Protein AF-A0A9D8GAK6-F1 (afdb_monomer)

pLDDT: mean 90.96, std 7.58, range [65.25, 98.25]

Sequence (105 aa):
MAQFDNAPKDFMGIQVRVSLNDVQGTKYPYLYCVILAKPGFGLSQWKTQPKMGAGQVTTEYQESGEVELIVVRQTTTRRSGYHTNKAAQARVFEAAVEICRRNLP

Radius of gyration: 14.04 Å; Cα contacts (8 Å, |Δi|>4): 200; chains: 1; bounding box: 34×26×40 Å

Nearest PDB structures (foldseek):
  2dch-assembly1_X  TM=4.837E-01  e=1.625E-01  Thermoproteus
  5v0q-assembly1_A  TM=4.745E-01  e=3.612E-01  synthetic construct
  6bd0-assembly1_A  TM=5.062E-01  e=4.049E-01  Ophiostoma novo-ulmi subsp. americana
  6uw0-assembly2_B  TM=5.005E-01  e=1.009E+00  synthetic construct
  6bda-assembly1_A  TM=3.633E-01  e=3.223E-01  Ophiostoma novo-ulmi subsp. americana

Structure (mmCIF, N/CA/C/O backbone):
data_AF-A0A9D8GAK6-F1
#
_entry.id   AF-A0A9D8GAK6-F1
#
loop_
_atom_site.group_PDB
_atom_site.id
_atom_site.type_symbol
_atom_site.label_atom_id
_atom_site.label_alt_id
_atom_site.label_comp_id
_atom_site.label_asym_id
_atom_site.label_entity_id
_atom_site.label_seq_id
_atom_site.pdbx_PDB_ins_code
_atom_site.Cartn_x
_atom_site.Cartn_y
_atom_site.Cartn_z
_atom_site.occupancy
_atom_site.B_iso_or_equiv
_atom_site.auth_seq_id
_atom_site.auth_comp_id
_atom_site.auth_asym_id
_atom_site.auth_atom_id
_atom_site.pdbx_PDB_model_num
ATOM 1 N N . MET A 1 1 ? -12.373 -2.893 -6.288 1.00 87.31 1 MET A N 1
ATOM 2 C CA . MET A 1 1 ? -11.882 -2.685 -4.908 1.00 87.31 1 MET A CA 1
ATOM 3 C C . MET A 1 1 ? -11.832 -4.049 -4.249 1.00 87.31 1 MET A C 1
ATOM 5 O O . MET A 1 1 ? -12.756 -4.815 -4.480 1.00 87.31 1 MET A O 1
ATOM 9 N N . ALA A 1 2 ? -10.760 -4.379 -3.532 1.00 94.06 2 ALA A N 1
ATOM 10 C CA . ALA A 1 2 ? -10.670 -5.608 -2.749 1.00 94.06 2 ALA A CA 1
ATOM 11 C C . ALA A 1 2 ? -11.077 -5.302 -1.305 1.00 94.06 2 ALA A C 1
ATOM 13 O O . ALA A 1 2 ? -10.609 -4.321 -0.728 1.00 94.06 2 ALA A O 1
ATOM 14 N N . GLN A 1 3 ? -11.957 -6.120 -0.743 1.00 95.31 3 GLN A N 1
ATOM 15 C CA . GLN A 1 3 ? -12.458 -5.978 0.622 1.00 95.31 3 GLN A CA 1
ATOM 16 C C . GLN A 1 3 ? -12.115 -7.230 1.423 1.00 95.31 3 GLN A C 1
ATOM 18 O O . GLN A 1 3 ? -11.817 -8.278 0.852 1.00 95.31 3 GLN A O 1
ATOM 23 N N . PHE A 1 4 ? -12.108 -7.086 2.742 1.00 94.81 4 PHE A N 1
ATOM 24 C CA . PHE A 1 4 ? -11.887 -8.180 3.676 1.00 94.81 4 PHE A CA 1
ATOM 25 C C . PHE A 1 4 ? -13.221 -8.483 4.350 1.00 94.81 4 PHE A C 1
ATOM 27 O O . PHE A 1 4 ? -13.856 -7.572 4.888 1.00 94.81 4 PHE A O 1
ATOM 34 N N . ASP A 1 5 ? -13.642 -9.743 4.309 1.00 94.06 5 ASP A N 1
ATOM 35 C CA . ASP A 1 5 ? -14.858 -10.168 4.993 1.00 94.06 5 ASP A CA 1
ATOM 36 C C . ASP A 1 5 ? -14.713 -9.937 6.500 1.00 94.06 5 ASP A C 1
ATOM 38 O O . ASP A 1 5 ? -13.649 -10.175 7.075 1.00 94.06 5 ASP A O 1
ATOM 42 N N . ASN A 1 6 ? -15.787 -9.464 7.136 1.00 92.94 6 ASN A N 1
ATOM 43 C CA . ASN A 1 6 ? -15.836 -9.139 8.567 1.00 92.94 6 ASN A CA 1
ATOM 44 C C . ASN A 1 6 ? -14.819 -8.080 9.031 1.00 92.94 6 ASN A C 1
ATOM 46 O O . ASN A 1 6 ? -14.544 -7.975 10.226 1.00 92.94 6 ASN A O 1
ATOM 50 N N . ALA A 1 7 ? -14.271 -7.275 8.118 1.00 95.25 7 ALA A N 1
ATOM 51 C CA . ALA A 1 7 ? -13.417 -6.165 8.510 1.00 95.25 7 ALA A CA 1
ATOM 52 C C . ALA A 1 7 ? -14.204 -5.094 9.291 1.00 95.25 7 ALA A C 1
ATOM 54 O O . ALA A 1 7 ? -15.417 -4.949 9.098 1.00 95.25 7 ALA A O 1
ATOM 55 N N . PRO A 1 8 ? -13.530 -4.308 10.151 1.00 96.38 8 PRO A N 1
ATOM 56 C CA . PRO A 1 8 ? -14.161 -3.195 10.848 1.00 96.38 8 PRO A CA 1
ATOM 57 C C . PRO A 1 8 ? -14.902 -2.258 9.887 1.00 96.38 8 PRO A C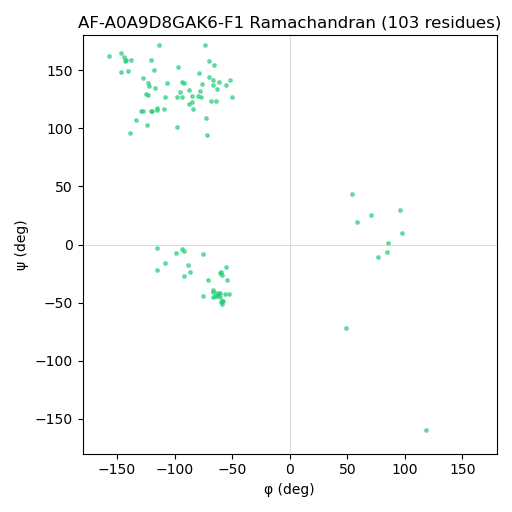 1
ATOM 59 O O . PRO A 1 8 ? -14.403 -1.943 8.812 1.00 96.38 8 PRO A O 1
ATOM 62 N N . LYS A 1 9 ? -16.069 -1.753 10.301 1.00 94.69 9 LYS A N 1
ATOM 63 C CA . LYS A 1 9 ? -16.958 -0.919 9.467 1.00 94.69 9 LYS A CA 1
ATOM 64 C C . LYS A 1 9 ? -16.280 0.318 8.864 1.00 94.69 9 LYS A C 1
ATOM 66 O O . LYS A 1 9 ? -16.692 0.797 7.807 1.00 94.69 9 LYS A O 1
ATOM 71 N N . ASP A 1 10 ? -15.287 0.859 9.560 1.00 96.25 10 ASP A N 1
ATOM 72 C CA . ASP A 1 10 ? -14.582 2.072 9.148 1.00 96.25 10 ASP A CA 1
ATOM 73 C C . ASP A 1 10 ? -13.338 1.779 8.295 1.00 96.25 10 ASP A C 1
ATOM 75 O O . ASP A 1 10 ? -12.770 2.698 7.707 1.00 96.25 10 ASP A O 1
ATOM 79 N N . PHE A 1 11 ? -12.983 0.501 8.126 1.00 97.25 11 PHE A N 1
ATOM 80 C CA . PHE A 1 11 ? -12.033 0.048 7.120 1.00 97.25 11 PHE A CA 1
ATOM 81 C C . PHE A 1 11 ? -12.744 -0.177 5.782 1.00 97.25 11 PHE A C 1
ATOM 83 O O . PHE A 1 11 ? -13.673 -0.975 5.675 1.00 97.25 11 PHE A O 1
ATOM 90 N N . MET A 1 12 ? -12.300 0.506 4.728 1.00 96.44 12 MET A N 1
ATOM 91 C CA . MET A 1 12 ? -12.985 0.478 3.429 1.00 96.44 12 MET A CA 1
ATOM 92 C C . MET A 1 12 ? -12.441 -0.610 2.494 1.00 96.44 12 MET A C 1
ATOM 94 O O . MET A 1 12 ? -13.168 -1.097 1.623 1.00 96.44 12 MET A O 1
ATOM 98 N N . GLY A 1 13 ? -11.173 -0.996 2.668 1.00 97.31 13 GLY A N 1
ATOM 99 C CA . GLY A 1 13 ? -10.499 -2.016 1.865 1.00 97.31 13 GLY A CA 1
ATOM 100 C C . GLY A 1 13 ? -9.283 -1.495 1.100 1.00 97.31 13 GLY A C 1
ATOM 101 O O . GLY A 1 13 ? -8.693 -0.466 1.428 1.00 97.31 13 GLY A O 1
ATOM 102 N N . ILE A 1 14 ? -8.901 -2.235 0.057 1.00 98.25 14 ILE A N 1
ATOM 103 C CA . ILE A 1 14 ? -7.795 -1.911 -0.848 1.00 98.25 14 ILE A CA 1
ATOM 104 C C . ILE A 1 14 ? -8.367 -1.502 -2.206 1.00 98.25 14 ILE A C 1
ATOM 106 O O . ILE A 1 14 ? -8.960 -2.303 -2.939 1.00 98.25 14 ILE A O 1
ATOM 110 N N . GLN A 1 15 ? -8.139 -0.257 -2.602 1.00 97.88 15 GLN A N 1
ATOM 111 C CA . GLN A 1 15 ? -8.358 0.183 -3.969 1.00 97.88 15 GLN A CA 1
ATOM 112 C C . GLN A 1 15 ? -7.128 -0.141 -4.823 1.00 97.88 15 GLN A C 1
ATOM 114 O O . GLN A 1 15 ? -6.053 0.409 -4.613 1.00 97.88 15 GLN A O 1
ATOM 119 N N . VAL A 1 16 ? -7.291 -1.009 -5.821 1.00 97.62 16 VAL A N 1
ATOM 120 C CA . VAL A 1 16 ? -6.252 -1.304 -6.819 1.00 97.62 16 VAL A CA 1
ATOM 121 C C . VAL A 1 16 ? -6.476 -0.400 -8.028 1.00 97.62 16 VAL A C 1
ATOM 123 O O . VAL A 1 16 ? -7.586 -0.367 -8.563 1.00 97.62 16 VAL A O 1
ATOM 126 N N . ARG A 1 17 ? -5.447 0.334 -8.457 1.00 95.88 17 ARG A N 1
ATOM 127 C CA . ARG A 1 17 ? -5.504 1.216 -9.629 1.00 95.88 17 ARG A CA 1
ATOM 128 C C . ARG A 1 17 ? -4.361 0.918 -10.587 1.00 95.88 17 ARG A C 1
ATOM 130 O O . ARG A 1 17 ? -3.245 0.643 -10.160 1.00 95.88 17 ARG A O 1
ATOM 137 N N . VAL A 1 18 ? -4.649 1.015 -11.883 1.00 94.25 18 VAL A N 1
ATOM 138 C CA . VAL A 1 18 ? -3.647 0.979 -12.952 1.00 94.25 18 VAL A CA 1
ATOM 139 C C . VAL A 1 18 ? -3.742 2.287 -13.724 1.00 94.25 18 VAL A C 1
ATOM 141 O O . VAL A 1 18 ? -4.760 2.560 -14.355 1.00 94.25 18 VAL A O 1
ATOM 144 N N . SER A 1 19 ? -2.683 3.086 -13.666 1.00 91.94 19 SER A N 1
ATOM 145 C CA . SER A 1 19 ? -2.518 4.298 -14.471 1.00 91.94 19 SER A CA 1
ATOM 146 C C . SER A 1 19 ? -1.674 4.001 -15.708 1.00 91.94 19 SER A C 1
ATOM 148 O O . SER A 1 19 ? -0.834 3.102 -15.689 1.00 91.94 19 SER A O 1
ATOM 150 N N . LEU A 1 20 ? -1.872 4.761 -16.785 1.00 90.31 20 LEU A N 1
ATOM 151 C CA . LEU A 1 20 ? -0.997 4.727 -17.957 1.00 90.31 20 LEU A CA 1
ATOM 152 C C . LEU A 1 20 ? -0.001 5.880 -17.868 1.00 90.31 20 LEU A C 1
ATOM 154 O O . LEU A 1 20 ? -0.338 7.025 -18.169 1.00 90.31 20 LEU A O 1
ATOM 158 N N . ASN A 1 21 ? 1.224 5.570 -17.463 1.00 86.88 21 ASN A N 1
ATOM 159 C CA . ASN A 1 21 ? 2.301 6.547 -17.427 1.00 86.88 21 ASN A CA 1
ATOM 160 C C . ASN A 1 21 ? 2.834 6.765 -18.840 1.00 86.88 21 ASN A C 1
ATOM 162 O O . ASN A 1 21 ? 3.111 5.804 -19.555 1.00 86.88 21 ASN A O 1
ATOM 166 N N . ASP A 1 22 ? 2.994 8.024 -19.233 1.00 87.50 22 ASP A N 1
ATOM 167 C CA . ASP A 1 22 ? 3.708 8.377 -20.454 1.00 87.50 22 ASP A CA 1
ATOM 168 C C . ASP A 1 22 ? 5.198 8.511 -20.152 1.00 87.50 22 ASP A C 1
ATOM 170 O O . ASP A 1 22 ? 5.600 9.312 -19.307 1.00 87.50 22 ASP A O 1
ATOM 174 N N . VAL A 1 23 ? 6.012 7.709 -20.829 1.00 83.81 23 VAL A N 1
ATOM 175 C CA . VAL A 1 23 ? 7.464 7.810 -20.774 1.00 83.81 23 VAL A CA 1
ATOM 176 C C . VAL A 1 23 ? 7.956 7.985 -22.201 1.00 83.81 23 VAL A C 1
ATOM 178 O O . VAL A 1 23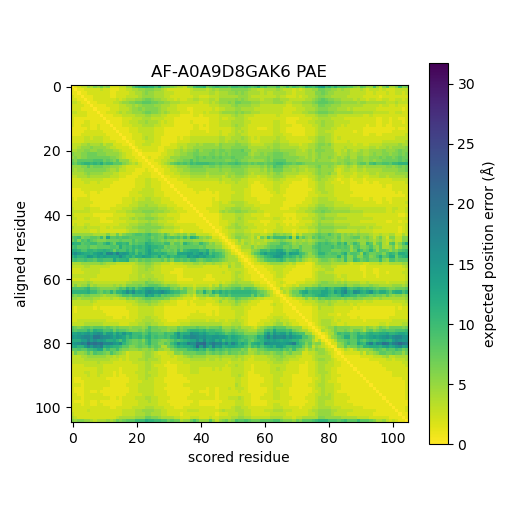 ? 8.005 7.026 -22.971 1.00 83.81 23 VAL A O 1
ATOM 181 N N . GLN A 1 24 ? 8.313 9.227 -22.541 1.00 86.44 24 GLN A N 1
ATOM 182 C CA . GLN A 1 24 ? 8.841 9.605 -23.858 1.00 86.44 24 GLN A CA 1
ATOM 183 C C . GLN A 1 24 ? 7.922 9.171 -25.018 1.00 86.44 24 GLN A C 1
ATOM 185 O O . GLN A 1 24 ? 8.379 8.628 -26.020 1.00 86.44 24 GLN A O 1
ATOM 190 N N . GLY A 1 25 ? 6.609 9.364 -24.870 1.00 87.69 25 GLY A N 1
ATOM 191 C CA . GLY A 1 25 ? 5.600 9.019 -25.874 1.00 87.69 25 GLY A CA 1
ATOM 192 C C . GLY A 1 25 ? 5.143 7.560 -25.836 1.00 87.69 25 GLY A C 1
ATOM 193 O O . GLY A 1 25 ? 4.188 7.201 -26.522 1.00 87.69 25 GLY A O 1
ATOM 194 N N . THR A 1 26 ? 5.773 6.710 -25.019 1.00 86.69 26 THR A N 1
ATOM 195 C CA . THR A 1 26 ? 5.338 5.322 -24.822 1.00 86.69 26 THR A CA 1
ATOM 196 C C . THR A 1 26 ? 4.508 5.206 -23.548 1.00 86.69 26 THR A C 1
ATOM 198 O O . THR A 1 26 ? 4.947 5.607 -22.469 1.00 86.69 26 THR A O 1
ATOM 201 N N . LYS A 1 27 ? 3.303 4.634 -23.655 1.00 88.19 27 LYS A N 1
ATOM 202 C CA . LYS A 1 27 ? 2.425 4.395 -22.504 1.00 88.19 27 LYS A CA 1
ATOM 203 C C . LYS A 1 27 ? 2.786 3.084 -21.816 1.00 88.19 27 LYS A C 1
ATOM 205 O O . LYS A 1 27 ? 2.795 2.031 -22.449 1.00 88.19 27 LYS A O 1
ATOM 210 N N . TYR A 1 28 ? 2.999 3.140 -20.509 1.00 87.81 28 TYR A N 1
ATOM 211 C CA . TYR A 1 28 ? 3.254 1.966 -19.687 1.00 87.81 28 TYR A CA 1
ATOM 212 C C . TYR A 1 28 ? 2.225 1.837 -18.562 1.00 87.81 28 TYR A C 1
ATOM 214 O O . TYR A 1 28 ? 1.932 2.830 -17.891 1.00 87.81 28 TYR A O 1
ATOM 222 N N . PRO A 1 29 ? 1.705 0.626 -18.296 1.00 90.75 29 PRO A N 1
ATOM 223 C CA . PRO A 1 29 ? 0.863 0.404 -17.135 1.00 90.75 29 PRO A CA 1
ATOM 224 C C . PRO A 1 29 ? 1.678 0.566 -15.849 1.00 90.75 29 PRO A C 1
ATOM 226 O O . PRO A 1 29 ? 2.804 0.073 -15.715 1.00 90.75 29 PRO A O 1
ATOM 229 N N . TYR A 1 30 ? 1.071 1.244 -14.886 1.00 92.50 30 TYR A N 1
ATOM 230 C CA . TYR A 1 30 ? 1.610 1.462 -13.560 1.00 92.50 30 TYR A CA 1
ATOM 231 C C . TYR A 1 30 ? 0.533 1.170 -12.522 1.00 92.50 30 TYR A C 1
ATOM 233 O O . TYR A 1 30 ? -0.429 1.920 -12.361 1.00 92.50 30 TYR A O 1
ATOM 241 N N . LEU A 1 31 ? 0.698 0.044 -11.837 1.00 95.56 31 LEU A N 1
ATOM 242 C CA . LEU A 1 31 ? -0.180 -0.382 -10.758 1.00 95.56 31 LEU A CA 1
ATOM 243 C C . LEU A 1 31 ? 0.284 0.213 -9.435 1.00 95.56 31 LEU A C 1
ATOM 245 O O . LEU A 1 31 ? 1.454 0.098 -9.068 1.00 95.56 31 LEU A O 1
ATOM 249 N N . TYR A 1 32 ? -0.668 0.758 -8.694 1.00 96.38 32 TYR A N 1
ATOM 250 C CA . TYR A 1 32 ? -0.521 1.102 -7.290 1.00 96.38 32 TYR A CA 1
ATOM 251 C C . TYR A 1 32 ? -1.787 0.700 -6.535 1.00 96.38 32 TYR A C 1
ATOM 253 O O . TYR A 1 32 ? -2.856 0.494 -7.117 1.00 96.38 32 TYR A O 1
ATOM 261 N N . CYS A 1 33 ? -1.652 0.540 -5.227 1.00 97.88 33 CYS A N 1
ATOM 262 C CA . CYS A 1 33 ? -2.757 0.227 -4.336 1.00 97.88 33 CYS A CA 1
ATOM 263 C C . CYS A 1 33 ? -2.934 1.357 -3.325 1.00 97.88 33 CYS A C 1
ATOM 265 O O . CYS A 1 33 ? -1.975 2.032 -2.963 1.00 97.88 33 CYS A O 1
ATOM 267 N N . VAL A 1 34 ? -4.166 1.560 -2.878 1.00 97.56 34 VAL A N 1
ATOM 268 C CA . VAL A 1 34 ? -4.507 2.512 -1.826 1.00 97.56 34 VAL A CA 1
ATOM 269 C C . VAL A 1 34 ? -5.303 1.758 -0.777 1.00 97.56 34 VAL A C 1
ATOM 271 O O . VAL A 1 34 ? -6.385 1.249 -1.067 1.00 97.56 34 VAL A O 1
ATOM 274 N N . ILE A 1 35 ? -4.750 1.641 0.422 1.00 98.06 35 ILE A N 1
ATOM 275 C CA . ILE A 1 35 ? -5.476 1.152 1.593 1.00 98.06 35 ILE A CA 1
ATOM 276 C C . ILE A 1 35 ? -6.296 2.330 2.107 1.00 98.06 35 ILE A C 1
ATOM 278 O O . ILE A 1 35 ? -5.731 3.407 2.282 1.00 98.06 35 ILE A O 1
ATOM 282 N N . LEU A 1 36 ? -7.600 2.140 2.2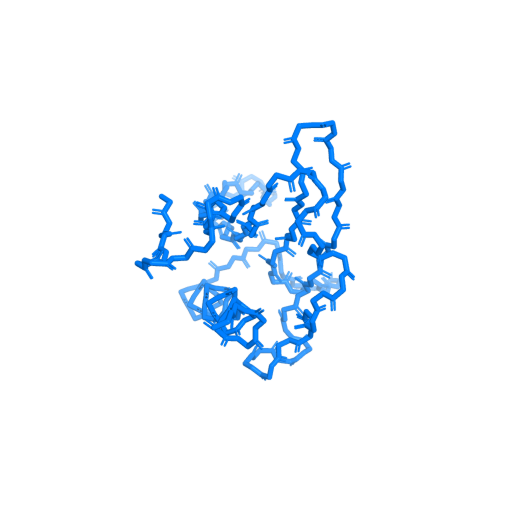99 1.00 97.69 36 LEU A N 1
ATOM 283 C CA . LEU A 1 36 ? -8.535 3.210 2.643 1.00 97.69 36 LEU A CA 1
ATOM 284 C C . LEU A 1 36 ? -9.280 2.900 3.937 1.00 97.69 36 LEU A C 1
ATOM 286 O O . LEU A 1 36 ? -9.751 1.777 4.148 1.00 97.69 36 LEU A O 1
ATOM 290 N N . ALA A 1 37 ? -9.441 3.928 4.757 1.00 97.50 37 ALA A N 1
ATOM 291 C CA . ALA A 1 37 ? -10.301 3.913 5.926 1.00 97.50 37 ALA A CA 1
ATOM 292 C C . ALA A 1 37 ? -10.908 5.301 6.161 1.00 97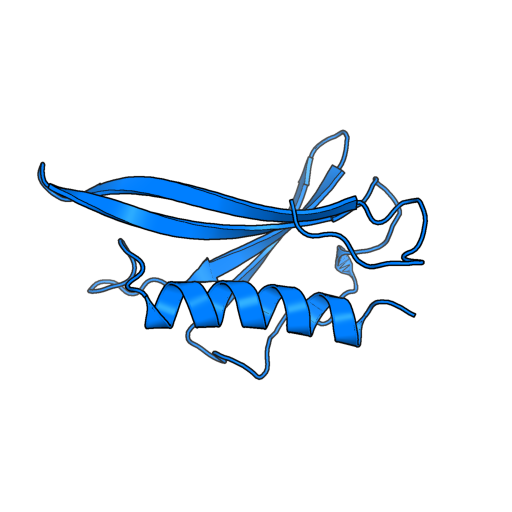.50 37 ALA A C 1
ATOM 294 O O . ALA A 1 37 ? -10.459 6.302 5.595 1.00 97.50 37 ALA A O 1
ATOM 295 N N . LYS A 1 38 ? -11.941 5.364 6.999 1.00 96.94 38 LYS A N 1
ATOM 296 C CA . LYS A 1 38 ? -12.493 6.646 7.444 1.00 96.94 38 LYS A CA 1
ATOM 297 C C . LYS A 1 38 ? -11.526 7.371 8.393 1.00 96.94 38 LYS A C 1
ATOM 299 O O . LYS A 1 38 ? -10.712 6.706 9.035 1.00 96.94 38 LYS A O 1
ATOM 304 N N . PRO A 1 39 ? -11.643 8.704 8.533 1.00 95.50 39 PRO A N 1
ATOM 305 C CA . PRO A 1 39 ? -10.891 9.467 9.521 1.00 95.50 39 PRO A CA 1
ATOM 306 C C . PRO A 1 39 ? -11.097 8.932 10.940 1.00 95.50 39 PRO A C 1
ATOM 308 O O . PRO A 1 39 ? -12.219 8.602 11.328 1.00 95.50 39 PRO A O 1
ATOM 311 N N . GLY A 1 40 ? -10.013 8.852 11.708 1.00 94.19 40 GLY A N 1
ATOM 312 C CA . GLY A 1 40 ? -9.990 8.310 13.065 1.00 94.19 40 GLY A CA 1
ATOM 313 C C . GLY A 1 40 ? -9.823 6.790 13.139 1.00 94.19 40 GLY A C 1
ATOM 314 O O . GLY A 1 40 ? -9.808 6.247 14.243 1.00 94.19 40 GLY A O 1
ATOM 315 N N . PHE A 1 41 ? -9.686 6.089 12.007 1.00 96.19 41 PHE A N 1
ATOM 316 C CA . PHE A 1 41 ? -9.477 4.640 12.006 1.00 96.19 41 PHE A CA 1
ATOM 317 C C . PHE A 1 41 ? -8.079 4.243 12.508 1.00 96.19 41 PHE A C 1
ATOM 319 O O . PHE A 1 41 ? -7.922 3.183 13.115 1.00 96.19 41 PHE A O 1
ATOM 326 N N . GLY A 1 42 ? -7.067 5.093 12.294 1.00 95.88 42 GLY A N 1
ATOM 327 C CA . GLY A 1 42 ? -5.721 4.903 12.835 1.00 95.88 42 GLY A CA 1
ATOM 328 C C . GLY A 1 42 ? -4.732 4.234 11.876 1.00 95.88 42 GLY A C 1
ATOM 329 O O . GLY A 1 42 ? -3.793 3.573 12.329 1.00 95.88 42 GLY A O 1
ATOM 330 N N . LEU A 1 43 ? -4.885 4.419 10.558 1.00 96.12 43 LEU A N 1
ATOM 331 C CA . LEU A 1 43 ? -3.929 3.918 9.558 1.00 96.12 43 LEU A CA 1
ATOM 332 C C . LEU A 1 43 ? -2.514 4.477 9.760 1.00 96.12 43 LEU A C 1
ATOM 334 O O . LEU A 1 43 ? -1.537 3.817 9.410 1.00 96.12 43 LEU A O 1
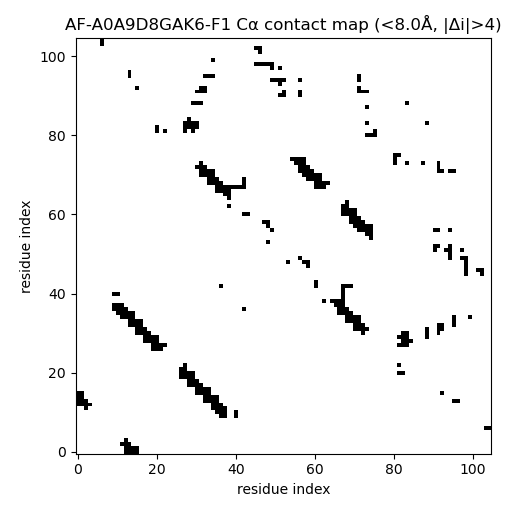ATOM 338 N N . SER A 1 44 ? -2.383 5.660 10.362 1.00 94.56 44 SER A N 1
ATOM 339 C CA . SER A 1 44 ? -1.089 6.269 10.696 1.00 94.56 44 SER A CA 1
ATOM 340 C C . SER A 1 44 ? -0.232 5.411 11.636 1.00 94.56 44 SER A C 1
ATOM 342 O O . SER A 1 44 ? 0.992 5.533 11.625 1.00 94.56 44 SER A O 1
ATOM 344 N N . GLN A 1 45 ? -0.849 4.520 12.421 1.00 94.12 45 GLN A N 1
ATOM 345 C CA . GLN A 1 45 ? -0.149 3.632 13.354 1.00 94.12 45 GLN A CA 1
ATOM 346 C C . GLN A 1 45 ? 0.180 2.258 12.763 1.00 94.12 45 GLN A C 1
ATOM 348 O O . GLN A 1 45 ? 0.819 1.432 13.421 1.00 94.12 45 GLN A O 1
ATOM 353 N N . TRP A 1 46 ? -0.254 1.982 11.533 1.00 94.94 46 TRP A N 1
ATOM 354 C CA . TRP A 1 46 ? -0.034 0.682 10.919 1.00 94.94 46 TRP A CA 1
ATOM 355 C C . TRP A 1 46 ? 1.450 0.437 10.662 1.00 94.94 46 TRP A C 1
ATOM 357 O O . TRP A 1 46 ? 2.196 1.306 10.209 1.00 94.94 46 TRP A O 1
ATOM 367 N N . LYS A 1 47 ? 1.885 -0.806 10.881 1.00 84.38 47 LYS A N 1
ATOM 368 C CA . LYS A 1 47 ? 3.209 -1.254 10.436 1.00 84.38 47 LYS A CA 1
ATOM 369 C C . LYS A 1 47 ? 3.176 -1.395 8.917 1.00 84.38 47 LYS A C 1
ATOM 371 O O . LYS A 1 47 ? 2.748 -2.427 8.399 1.00 84.38 47 LYS A O 1
ATOM 376 N N . THR A 1 48 ? 3.592 -0.341 8.221 1.00 85.75 48 THR A N 1
ATOM 377 C CA . THR A 1 48 ? 3.458 -0.221 6.763 1.00 85.75 48 THR A CA 1
ATOM 378 C C . THR A 1 48 ? 4.625 -0.805 5.985 1.00 85.75 48 THR A C 1
ATOM 380 O O . THR A 1 48 ? 4.460 -1.097 4.810 1.00 85.75 48 THR A O 1
ATOM 383 N N . GLN A 1 49 ? 5.778 -1.037 6.614 1.00 86.44 49 GLN A N 1
ATOM 384 C CA . GLN A 1 49 ? 6.937 -1.602 5.930 1.00 86.44 49 GLN A CA 1
ATOM 385 C C . GLN A 1 49 ? 6.707 -3.098 5.639 1.00 86.44 49 GLN A C 1
ATOM 387 O O . GLN A 1 49 ? 6.690 -3.911 6.574 1.00 86.44 49 GLN A O 1
ATOM 392 N N . PRO A 1 50 ? 6.501 -3.492 4.368 1.00 79.88 50 PRO A N 1
ATOM 393 C CA . PRO A 1 50 ? 6.165 -4.868 4.054 1.00 79.88 50 PRO A CA 1
ATOM 394 C C . PRO A 1 50 ? 7.427 -5.742 4.093 1.00 79.88 50 PRO A C 1
ATOM 396 O O . PRO A 1 50 ? 8.529 -5.298 3.764 1.00 79.88 50 PRO A O 1
ATOM 399 N N . LYS A 1 51 ? 7.265 -7.010 4.484 1.00 78.19 51 LYS A N 1
ATOM 400 C CA . LYS A 1 51 ? 8.304 -8.040 4.336 1.00 78.19 51 LYS A CA 1
ATOM 401 C C . LYS A 1 51 ? 8.378 -8.464 2.872 1.00 78.19 51 LYS A C 1
ATOM 403 O O . LYS A 1 51 ? 9.471 -8.558 2.319 1.00 78.19 51 LYS A O 1
ATOM 408 N N . MET A 1 52 ? 7.230 -8.680 2.228 1.00 67.75 52 MET A N 1
ATOM 409 C CA . MET A 1 52 ? 7.169 -8.906 0.789 1.00 67.75 52 MET A CA 1
ATOM 410 C C . MET A 1 52 ? 7.533 -7.629 0.028 1.00 67.75 52 MET A C 1
ATOM 412 O O . MET A 1 52 ? 6.921 -6.579 0.204 1.00 67.75 52 MET A O 1
ATOM 416 N N . GLY A 1 53 ? 8.549 -7.714 -0.835 1.00 65.25 53 GLY A N 1
ATOM 417 C CA . GLY A 1 53 ? 9.007 -6.561 -1.612 1.00 65.25 53 GLY A CA 1
ATOM 418 C C . GLY A 1 53 ? 9.722 -5.492 -0.781 1.00 65.25 53 GLY A C 1
ATOM 419 O O . GLY A 1 53 ? 9.746 -4.332 -1.194 1.00 65.25 53 GLY A O 1
ATOM 420 N N . ALA A 1 54 ? 10.315 -5.855 0.363 1.00 75.94 54 ALA A N 1
ATOM 421 C CA . ALA A 1 54 ? 11.149 -4.952 1.155 1.00 75.94 54 ALA A CA 1
ATOM 422 C C . ALA A 1 54 ? 12.212 -4.260 0.275 1.00 75.94 54 ALA A C 1
ATOM 424 O O . ALA A 1 54 ? 12.924 -4.904 -0.496 1.00 75.94 54 ALA A O 1
ATOM 425 N N . GLY A 1 55 ? 12.272 -2.927 0.338 1.00 80.56 55 GLY A N 1
ATOM 426 C CA . GLY A 1 55 ? 13.143 -2.098 -0.510 1.00 80.56 55 GLY A CA 1
ATOM 427 C C . GLY A 1 55 ? 12.662 -1.901 -1.958 1.00 80.56 55 GLY A C 1
ATOM 428 O O . GLY A 1 55 ? 13.182 -1.039 -2.662 1.00 80.56 55 GLY A O 1
ATOM 429 N N . GLN A 1 56 ? 11.644 -2.641 -2.405 1.00 88.94 56 GLN A N 1
ATOM 430 C CA . GLN A 1 56 ? 11.048 -2.552 -3.746 1.00 88.94 56 GLN A CA 1
ATOM 431 C C . GLN A 1 56 ? 9.648 -1.927 -3.747 1.00 88.94 56 GLN A C 1
ATOM 433 O O . GLN A 1 56 ? 9.154 -1.543 -4.809 1.00 88.94 56 GLN A O 1
ATOM 438 N N . VAL A 1 57 ? 9.012 -1.842 -2.580 1.00 93.56 57 VAL A N 1
ATOM 439 C CA . VAL A 1 57 ? 7.712 -1.209 -2.359 1.00 93.56 57 VAL A CA 1
ATOM 440 C C . VAL A 1 57 ? 7.890 -0.031 -1.406 1.00 93.56 57 VAL A C 1
ATOM 442 O O . VAL A 1 57 ? 8.577 -0.130 -0.390 1.00 93.56 57 VAL A O 1
ATOM 445 N N . THR A 1 58 ? 7.269 1.088 -1.759 1.00 93.94 58 THR A N 1
ATOM 446 C CA . THR A 1 58 ? 7.155 2.299 -0.949 1.00 93.94 58 THR A CA 1
ATOM 447 C C . THR A 1 58 ? 5.725 2.406 -0.436 1.00 93.94 58 THR A C 1
ATOM 449 O O . THR A 1 58 ? 4.777 2.150 -1.184 1.00 93.94 58 THR A O 1
ATOM 452 N N . THR A 1 59 ? 5.584 2.798 0.827 1.00 95.50 59 THR A N 1
ATOM 453 C CA . THR A 1 59 ? 4.296 3.034 1.479 1.00 95.50 59 THR A CA 1
ATOM 454 C C . THR A 1 59 ? 4.232 4.450 2.025 1.00 95.50 59 THR A C 1
ATOM 456 O O . THR A 1 59 ? 5.135 4.859 2.751 1.00 95.50 59 THR A O 1
ATOM 459 N N . GLU A 1 60 ? 3.176 5.186 1.701 1.00 95.50 60 GLU A N 1
ATOM 460 C CA . GLU A 1 60 ? 3.018 6.596 2.070 1.00 95.50 60 GLU A CA 1
ATOM 461 C C . GLU A 1 60 ? 1.652 6.798 2.719 1.00 95.50 60 GLU A C 1
ATOM 463 O O . GLU A 1 60 ? 0.625 6.609 2.068 1.00 95.50 60 GLU A O 1
ATOM 468 N N . TYR A 1 61 ? 1.643 7.167 4.001 1.00 96.44 61 TYR A N 1
ATOM 469 C CA . TYR A 1 61 ? 0.423 7.590 4.684 1.00 96.44 61 TYR A CA 1
ATOM 470 C C . TYR A 1 61 ? 0.052 9.009 4.259 1.00 96.44 61 TYR A C 1
ATOM 472 O O . TYR A 1 61 ? 0.920 9.881 4.168 1.00 96.44 61 TYR A O 1
ATOM 480 N N . GLN A 1 62 ? -1.237 9.237 4.035 1.00 95.12 62 GLN A N 1
ATOM 481 C CA . GLN A 1 62 ? -1.819 10.559 3.867 1.00 95.12 62 GLN A CA 1
ATOM 482 C C . GLN A 1 62 ? -3.198 10.601 4.518 1.00 95.12 62 GLN A C 1
ATOM 484 O O . GLN A 1 62 ? -3.880 9.586 4.661 1.00 95.12 62 GLN A O 1
ATOM 489 N N . GLU A 1 63 ? -3.627 11.809 4.844 1.00 93.12 63 GLU A N 1
ATOM 490 C CA . GLU A 1 63 ? -4.977 12.094 5.297 1.00 93.12 63 GLU A CA 1
ATOM 491 C C . GLU A 1 63 ? -5.548 13.174 4.386 1.00 93.12 63 GLU A C 1
ATOM 493 O O . GLU A 1 63 ? -4.895 14.183 4.110 1.00 93.12 63 GLU A O 1
ATOM 498 N N . SER A 1 64 ? -6.740 12.936 3.852 1.00 86.50 64 SER A N 1
ATOM 499 C CA . SER A 1 64 ? -7.397 13.867 2.944 1.00 86.50 64 SER A CA 1
ATOM 500 C C . SER A 1 64 ? -8.865 13.932 3.303 1.00 86.50 64 SER A C 1
ATOM 502 O O . SER A 1 64 ? -9.623 13.076 2.862 1.00 86.50 64 SER A O 1
ATOM 504 N N . GLY A 1 65 ? -9.224 14.940 4.109 1.00 83.56 65 GLY A N 1
ATOM 505 C CA . GLY A 1 65 ? -10.582 15.372 4.470 1.00 83.56 65 GLY A CA 1
ATOM 506 C C . GLY A 1 65 ? -11.539 14.268 4.925 1.00 83.56 65 GLY A C 1
ATOM 507 O O . GLY A 1 65 ? -11.912 14.186 6.088 1.00 83.56 65 GLY A O 1
ATOM 508 N N . GLU A 1 66 ? -11.958 13.442 3.980 1.00 88.44 66 GLU A N 1
ATOM 509 C CA . GLU A 1 66 ? -12.949 12.386 4.123 1.00 88.44 66 GLU A CA 1
ATOM 510 C C . GLU A 1 66 ? -12.341 10.986 4.307 1.00 88.44 66 GLU A C 1
ATOM 512 O O . GLU A 1 66 ? -13.093 10.047 4.568 1.00 88.44 66 GLU A O 1
ATOM 517 N N . VAL A 1 67 ? -11.017 10.812 4.171 1.00 93.44 67 VAL A N 1
ATOM 518 C CA . VAL A 1 67 ? -10.345 9.502 4.286 1.00 93.44 67 VAL A CA 1
ATOM 519 C C . VAL A 1 67 ? -8.939 9.576 4.892 1.00 93.44 67 VAL A C 1
ATOM 521 O O . VAL A 1 67 ? -8.176 10.51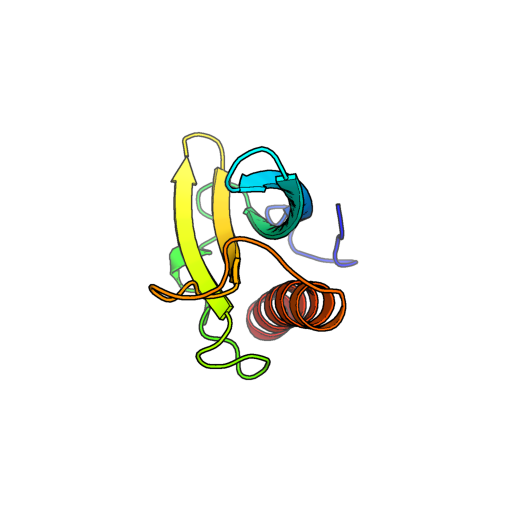5 4.649 1.00 93.44 67 VAL A O 1
ATOM 524 N N . GLU A 1 68 ? -8.567 8.509 5.597 1.00 96.12 68 GLU A N 1
ATOM 525 C CA . GLU A 1 68 ? -7.175 8.117 5.823 1.00 96.12 68 GLU A CA 1
ATOM 526 C C . GLU A 1 68 ? -6.757 7.148 4.718 1.00 96.12 68 GLU A C 1
ATOM 528 O O . GLU A 1 68 ? -7.521 6.249 4.338 1.00 96.12 68 GLU A O 1
ATOM 533 N N . LEU A 1 69 ? -5.534 7.294 4.207 1.00 97.00 69 LEU A N 1
ATOM 534 C CA . LEU A 1 69 ? -5.038 6.417 3.159 1.00 97.00 69 LEU A CA 1
ATOM 535 C C . LEU A 1 69 ? -3.569 6.041 3.323 1.00 97.00 69 LEU A C 1
ATOM 537 O O . LEU A 1 69 ? -2.750 6.82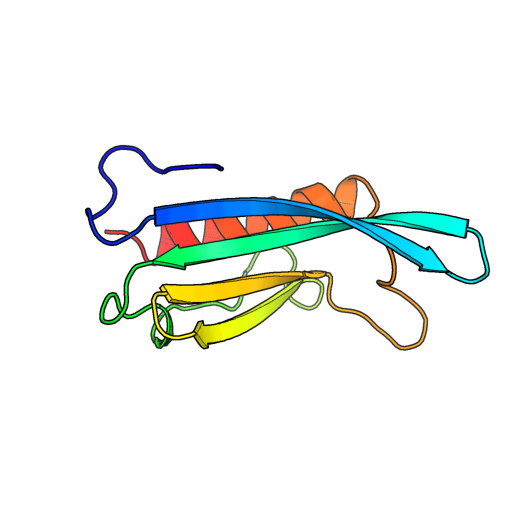0 3.803 1.00 97.00 69 LEU A O 1
ATOM 541 N N . ILE A 1 70 ? -3.226 4.839 2.864 1.00 97.56 70 ILE A N 1
ATOM 542 C CA . ILE A 1 70 ? -1.839 4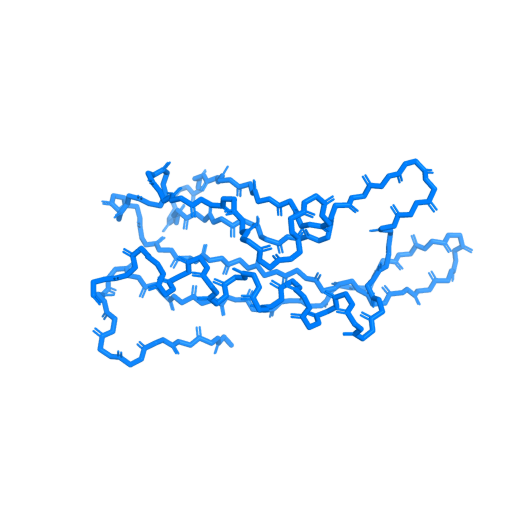.422 2.640 1.00 97.56 70 ILE A CA 1
ATOM 543 C C . ILE A 1 70 ? -1.692 4.077 1.163 1.00 97.56 70 ILE A C 1
ATOM 545 O O . ILE A 1 70 ? -2.283 3.109 0.678 1.00 97.56 70 ILE A O 1
ATOM 549 N N . VAL A 1 71 ? -0.885 4.851 0.443 1.00 96.94 71 VAL A N 1
ATOM 550 C CA . VAL A 1 71 ? -0.476 4.519 -0.924 1.00 96.94 71 VAL A CA 1
ATOM 551 C C . VAL A 1 71 ? 0.605 3.452 -0.853 1.00 96.94 71 VAL A C 1
ATOM 553 O O . VAL A 1 71 ? 1.618 3.642 -0.191 1.00 96.94 71 VAL A O 1
ATOM 556 N N . VAL A 1 72 ? 0.412 2.346 -1.564 1.00 96.81 72 VAL A N 1
ATOM 557 C CA . VAL A 1 72 ? 1.377 1.255 -1.718 1.00 96.81 72 VAL A CA 1
ATOM 558 C C . VAL A 1 72 ? 1.773 1.193 -3.186 1.00 96.81 72 VAL A C 1
ATOM 560 O O . VAL A 1 72 ? 0.941 0.944 -4.063 1.00 96.81 72 VAL A O 1
ATOM 563 N N . ARG A 1 73 ? 3.047 1.449 -3.476 1.00 95.44 73 ARG A N 1
ATOM 564 C CA . ARG A 1 73 ? 3.541 1.593 -4.850 1.00 95.44 73 ARG A CA 1
ATOM 565 C C . ARG A 1 73 ? 4.941 1.030 -5.011 1.00 95.44 73 ARG A C 1
ATOM 567 O O . ARG A 1 73 ? 5.674 0.873 -4.041 1.00 95.44 73 ARG A O 1
ATOM 574 N N . GLN A 1 74 ? 5.338 0.747 -6.247 1.00 93.62 74 GLN A N 1
ATOM 575 C CA . GLN A 1 74 ? 6.718 0.355 -6.514 1.00 93.62 74 GLN A CA 1
ATOM 576 C C . GLN A 1 74 ? 7.676 1.504 -6.154 1.00 93.62 74 GLN A C 1
ATOM 578 O O . GLN A 1 74 ? 7.466 2.647 -6.570 1.00 93.62 74 GLN A O 1
ATOM 583 N N . THR A 1 75 ? 8.758 1.180 -5.442 1.00 91.25 75 THR A N 1
ATOM 584 C CA . THR A 1 75 ? 9.879 2.093 -5.201 1.00 91.25 75 THR A CA 1
ATOM 585 C C . THR A 1 75 ? 10.552 2.433 -6.525 1.00 91.25 75 THR A C 1
ATOM 587 O O . THR A 1 75 ? 10.991 1.556 -7.276 1.00 91.25 75 THR A O 1
ATOM 590 N N . THR A 1 76 ? 10.634 3.723 -6.820 1.00 85.06 76 THR A N 1
ATOM 591 C CA . THR A 1 76 ? 11.271 4.243 -8.029 1.00 85.06 76 THR A CA 1
ATOM 592 C C . THR A 1 76 ? 12.725 4.593 -7.746 1.00 85.06 76 THR A C 1
ATOM 594 O O . THR A 1 76 ? 13.036 5.173 -6.708 1.00 85.06 76 THR A O 1
ATOM 597 N N . THR A 1 77 ? 13.619 4.292 -8.682 1.00 79.81 77 THR A N 1
ATOM 598 C CA . THR A 1 77 ? 15.004 4.780 -8.664 1.00 79.81 77 THR A CA 1
ATOM 599 C C . THR A 1 77 ? 15.220 5.729 -9.837 1.00 79.81 77 THR A C 1
ATOM 601 O O . THR A 1 77 ? 14.404 5.793 -10.753 1.00 79.81 77 THR A O 1
ATOM 604 N N . ARG A 1 78 ? 16.370 6.408 -9.886 1.00 71.94 78 ARG A N 1
ATOM 605 C CA . ARG A 1 78 ? 16.731 7.288 -11.013 1.00 71.94 78 ARG A CA 1
ATOM 606 C C . ARG A 1 78 ? 16.698 6.589 -12.386 1.00 71.94 78 ARG A C 1
ATOM 608 O O . ARG A 1 78 ? 16.648 7.264 -13.405 1.00 71.94 78 ARG A O 1
ATOM 615 N N . ARG A 1 79 ? 16.759 5.251 -12.418 1.00 72.56 79 ARG A N 1
ATOM 616 C CA . ARG A 1 79 ? 16.776 4.431 -13.642 1.00 72.56 79 ARG A CA 1
ATOM 617 C C . ARG A 1 79 ? 15.550 3.524 -13.799 1.00 72.56 79 ARG A C 1
ATOM 619 O O . ARG A 1 79 ? 15.474 2.800 -14.785 1.00 72.56 79 ARG A O 1
ATOM 626 N N . SER A 1 80 ? 14.617 3.491 -12.842 1.00 71.06 80 SER A N 1
ATOM 627 C CA . SER A 1 80 ? 13.532 2.499 -12.858 1.00 71.06 80 SER A CA 1
ATOM 628 C C . SER A 1 80 ? 12.292 2.917 -12.069 1.00 71.06 80 SER A C 1
ATOM 630 O O . SER A 1 80 ? 12.338 3.771 -11.190 1.00 71.06 80 SER A O 1
ATOM 632 N N . GLY A 1 81 ? 11.173 2.252 -12.356 1.00 67.44 81 GLY A N 1
ATOM 633 C CA . GLY A 1 81 ? 9.929 2.395 -11.596 1.00 67.44 81 GLY A CA 1
ATOM 634 C C . GLY A 1 81 ? 8.897 3.353 -12.174 1.00 67.44 81 GLY A C 1
ATOM 635 O O . GLY A 1 81 ? 7.869 3.570 -11.550 1.00 67.44 81 GLY A O 1
ATOM 636 N N . TYR A 1 82 ? 9.103 3.832 -13.399 1.00 74.06 82 TYR A N 1
ATOM 637 C CA . TYR A 1 82 ? 8.072 4.544 -14.163 1.00 74.06 82 TYR A CA 1
ATOM 638 C C . TYR A 1 82 ? 6.990 3.616 -14.747 1.00 74.06 82 TYR A C 1
ATOM 640 O O . TYR A 1 82 ? 5.983 4.094 -15.259 1.00 74.06 82 TYR A O 1
ATOM 648 N N . HIS A 1 83 ? 7.176 2.296 -14.651 1.00 83.25 83 HIS A N 1
ATOM 649 C CA . HIS A 1 83 ? 6.207 1.273 -15.040 1.00 83.25 83 HIS A CA 1
ATOM 650 C C . HIS A 1 83 ? 6.246 0.096 -14.062 1.00 83.25 83 HIS A C 1
ATOM 652 O O . HIS A 1 83 ? 7.267 -0.132 -13.405 1.00 83.25 83 HIS A O 1
ATOM 658 N N . THR A 1 84 ? 5.163 -0.682 -14.009 1.00 83.69 84 THR A N 1
ATOM 659 C CA . THR A 1 84 ? 5.133 -1.960 -13.290 1.00 83.69 84 THR A CA 1
ATOM 660 C C . THR A 1 84 ? 4.922 -3.108 -14.274 1.00 83.69 84 THR A C 1
ATOM 662 O O . THR A 1 84 ? 3.897 -3.208 -14.947 1.00 83.69 84 THR A O 1
ATOM 665 N N . ASN A 1 85 ? 5.898 -4.014 -14.359 1.00 89.06 85 ASN A N 1
ATOM 666 C CA . ASN A 1 85 ? 5.696 -5.295 -15.039 1.00 89.06 85 ASN A CA 1
ATOM 667 C C . ASN A 1 85 ? 4.815 -6.231 -14.186 1.00 89.06 85 ASN A C 1
ATOM 669 O O . ASN A 1 85 ? 4.542 -5.939 -13.023 1.00 89.06 85 ASN A O 1
ATOM 673 N N . LYS A 1 86 ? 4.391 -7.379 -14.730 1.00 91.06 86 LYS A N 1
ATOM 674 C CA . LYS A 1 86 ? 3.495 -8.323 -14.026 1.00 91.06 86 LYS A CA 1
ATOM 675 C C . LYS A 1 86 ? 4.002 -8.719 -12.632 1.00 91.06 86 LYS A C 1
ATOM 677 O O . LYS A 1 86 ? 3.233 -8.734 -11.678 1.00 91.06 86 LYS A O 1
ATOM 682 N N . ALA A 1 87 ? 5.303 -8.981 -12.494 1.00 91.69 87 ALA A N 1
ATOM 683 C CA . ALA A 1 87 ? 5.899 -9.337 -11.206 1.00 91.69 87 ALA A CA 1
ATOM 684 C C . ALA A 1 87 ? 5.859 -8.169 -10.205 1.00 91.69 87 ALA A C 1
ATOM 686 O O . ALA A 1 87 ? 5.601 -8.372 -9.024 1.00 91.69 87 ALA A O 1
ATOM 687 N N . ALA A 1 88 ? 6.091 -6.937 -10.662 1.00 91.94 88 ALA A N 1
ATOM 688 C CA . ALA A 1 88 ? 5.949 -5.751 -9.826 1.00 91.94 88 ALA A CA 1
ATOM 689 C C . ALA A 1 88 ? 4.500 -5.492 -9.405 1.00 91.94 88 ALA A C 1
ATOM 691 O O . ALA A 1 88 ? 4.258 -5.150 -8.253 1.00 91.94 88 ALA A O 1
ATOM 692 N N . GLN A 1 89 ? 3.549 -5.682 -10.320 1.00 94.06 89 GLN A N 1
ATOM 693 C CA . GLN A 1 89 ? 2.118 -5.557 -10.045 1.00 94.06 89 GLN A CA 1
ATOM 694 C C . GLN A 1 89 ? 1.684 -6.518 -8.934 1.00 94.06 89 GLN A C 1
ATOM 696 O O . GLN A 1 89 ? 1.068 -6.080 -7.963 1.00 94.06 89 GLN A O 1
ATOM 701 N N . ALA A 1 90 ? 2.076 -7.793 -9.043 1.00 94.81 90 ALA A N 1
ATOM 702 C CA . ALA A 1 90 ? 1.821 -8.796 -8.013 1.00 94.81 90 ALA A CA 1
ATOM 703 C C . ALA A 1 90 ? 2.435 -8.384 -6.668 1.00 94.81 90 ALA A C 1
ATOM 705 O O . ALA A 1 90 ? 1.709 -8.280 -5.686 1.00 94.81 90 ALA A O 1
ATOM 706 N N . ARG A 1 91 ? 3.728 -8.019 -6.642 1.00 95.38 91 ARG A N 1
ATOM 707 C CA . ARG A 1 91 ? 4.408 -7.587 -5.407 1.00 95.38 91 ARG A CA 1
ATOM 708 C C . ARG A 1 91 ? 3.723 -6.407 -4.717 1.00 95.38 91 ARG A C 1
ATOM 710 O O . ARG A 1 91 ? 3.615 -6.405 -3.498 1.00 95.38 91 ARG A O 1
ATOM 717 N N . VAL A 1 92 ? 3.283 -5.395 -5.471 1.00 96.00 92 VAL A N 1
ATOM 718 C CA . VAL A 1 92 ? 2.598 -4.218 -4.904 1.00 96.00 92 VAL A CA 1
ATOM 71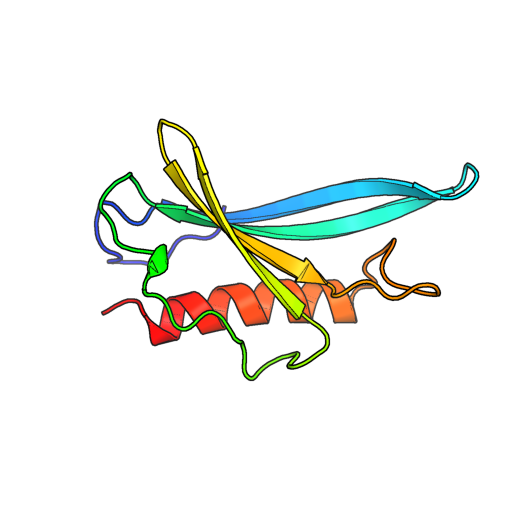9 C C . VAL A 1 92 ? 1.257 -4.612 -4.283 1.00 96.00 92 VAL A C 1
ATOM 721 O O . VAL A 1 92 ? 0.947 -4.181 -3.173 1.00 96.00 92 VAL A O 1
ATOM 724 N N . PHE A 1 93 ? 0.477 -5.450 -4.970 1.00 96.75 93 PHE A N 1
ATOM 725 C CA . PHE A 1 93 ? -0.802 -5.922 -4.447 1.00 96.75 93 PHE A CA 1
ATOM 726 C C . PHE A 1 93 ? -0.625 -6.828 -3.220 1.00 96.75 93 PHE A C 1
ATOM 728 O O . PHE A 1 93 ? -1.293 -6.633 -2.206 1.00 96.75 93 PHE A O 1
ATOM 735 N N . GLU A 1 94 ? 0.316 -7.770 -3.275 1.00 96.38 94 GLU A N 1
ATOM 736 C CA . GLU A 1 94 ? 0.647 -8.665 -2.163 1.00 96.38 94 GLU A CA 1
ATOM 737 C C . GLU A 1 94 ? 1.129 -7.890 -0.933 1.00 96.38 94 GLU A C 1
ATOM 739 O O . GLU A 1 94 ? 0.685 -8.182 0.175 1.00 96.38 94 GLU A O 1
ATOM 744 N N . ALA A 1 95 ? 1.958 -6.856 -1.117 1.00 97.00 95 ALA A N 1
ATOM 745 C CA . ALA A 1 95 ? 2.386 -5.979 -0.030 1.00 97.00 95 ALA A CA 1
ATOM 746 C C . ALA A 1 95 ? 1.200 -5.249 0.623 1.00 97.00 95 ALA A C 1
ATOM 748 O O . ALA A 1 95 ? 1.123 -5.191 1.849 1.00 97.00 95 ALA A O 1
ATOM 749 N N . ALA A 1 96 ? 0.245 -4.741 -0.164 1.00 97.50 96 ALA A N 1
ATOM 750 C CA . ALA A 1 96 ? -0.955 -4.103 0.381 1.00 97.50 96 ALA A CA 1
ATOM 751 C C . ALA A 1 96 ? -1.811 -5.092 1.195 1.00 97.50 96 ALA A C 1
ATOM 753 O O . ALA A 1 96 ? -2.241 -4.773 2.303 1.00 97.50 96 ALA A O 1
ATOM 754 N N . VAL A 1 97 ? -2.010 -6.313 0.686 1.00 96.81 97 VAL A N 1
ATOM 755 C CA . VAL A 1 97 ? -2.736 -7.377 1.402 1.00 96.81 97 VAL A CA 1
ATOM 756 C C . VAL A 1 97 ? -2.009 -7.778 2.688 1.00 96.81 97 VAL A C 1
ATOM 758 O O . VAL A 1 97 ? -2.649 -7.967 3.722 1.00 96.81 97 VAL A O 1
ATOM 761 N N . GLU A 1 98 ? -0.682 -7.894 2.647 1.00 95.75 98 GLU A N 1
ATOM 762 C CA . GLU A 1 98 ? 0.154 -8.213 3.804 1.00 95.75 98 GLU A CA 1
ATOM 763 C C . GLU A 1 98 ? 0.032 -7.157 4.910 1.00 95.75 98 GLU A C 1
ATOM 765 O O . GLU A 1 98 ? -0.129 -7.517 6.077 1.00 95.75 98 GLU A O 1
ATOM 770 N N . ILE A 1 99 ? 0.082 -5.870 4.550 1.00 96.00 99 ILE A N 1
ATOM 771 C CA . ILE A 1 99 ? -0.084 -4.760 5.496 1.00 96.00 99 ILE A CA 1
ATOM 772 C C . ILE A 1 99 ? -1.450 -4.862 6.179 1.00 96.00 99 ILE A C 1
ATOM 774 O O . ILE A 1 99 ? -1.510 -4.843 7.407 1.00 96.00 99 ILE A O 1
ATOM 778 N N . CYS A 1 100 ? -2.530 -5.054 5.417 1.00 96.31 100 CYS A N 1
ATOM 779 C CA . CYS A 1 100 ? -3.865 -5.215 5.993 1.00 96.31 100 CYS A CA 1
ATOM 780 C C . CYS A 1 100 ? -3.935 -6.421 6.940 1.00 96.31 100 CYS A C 1
ATOM 782 O O . CYS A 1 100 ? -4.345 -6.269 8.083 1.00 96.31 100 CYS A O 1
ATOM 784 N N . ARG A 1 101 ? -3.460 -7.603 6.524 1.00 94.00 101 ARG A N 1
ATOM 785 C CA . ARG A 1 101 ? -3.516 -8.834 7.344 1.00 94.00 101 ARG A CA 1
ATOM 786 C C . ARG A 1 101 ? -2.761 -8.749 8.669 1.00 94.00 101 ARG A C 1
ATOM 788 O O . ARG A 1 101 ? -3.039 -9.530 9.567 1.00 94.00 101 ARG A O 1
ATOM 795 N N . ARG A 1 102 ? -1.764 -7.871 8.777 1.00 93.75 102 ARG A N 1
ATOM 796 C CA . ARG A 1 102 ? -0.977 -7.703 10.007 1.00 93.75 102 ARG A CA 1
ATOM 797 C C . ARG A 1 102 ? -1.579 -6.732 11.006 1.00 93.75 102 ARG A C 1
ATOM 799 O O . ARG A 1 102 ? -1.176 -6.771 12.164 1.00 93.75 102 ARG A O 1
ATOM 806 N N . ASN A 1 103 ? -2.416 -5.815 10.531 1.00 94.44 103 ASN A N 1
ATOM 807 C CA . ASN A 1 103 ? -2.920 -4.701 11.329 1.00 94.44 103 ASN A CA 1
ATOM 808 C C . ASN A 1 103 ? -4.438 -4.774 11.540 1.00 94.44 103 ASN A C 1
ATOM 810 O O . ASN A 1 103 ? -4.936 -4.172 12.486 1.00 94.44 103 ASN A O 1
ATOM 814 N N . LEU A 1 104 ? -5.169 -5.497 10.686 1.00 92.44 104 LEU A N 1
ATOM 815 C CA . LEU A 1 104 ? -6.563 -5.838 10.946 1.00 92.44 104 LEU A CA 1
ATOM 816 C C . LEU A 1 104 ? -6.651 -6.862 12.096 1.00 92.44 104 LEU A C 1
ATOM 818 O O . LEU A 1 104 ? -5.752 -7.701 12.208 1.00 92.44 104 LEU A O 1
ATOM 822 N N . PRO A 1 105 ? -7.690 -6.762 12.946 1.00 81.88 105 PRO A N 1
ATOM 823 C CA . PRO A 1 105 ? -7.919 -7.677 14.064 1.00 81.88 105 PRO A CA 1
ATOM 824 C C . PRO A 1 105 ? -8.246 -9.107 13.618 1.00 81.88 105 PRO A C 1
ATOM 826 O O . PRO A 1 105 ? -8.730 -9.288 12.476 1.00 81.88 105 PRO A O 1
#

Foldseek 3Di:
DDDDPPFPPQFPAKDWDWDFFDDPNDTATFIKIKGKGFPPPPPVPFPLQFPQCHVQWDWDWDDDDGITIIIIGTDADPVDRSHADPVRNVSSVVSRVRSCVVPTD

Secondary structure (DSSP, 8-state):
-B--TT--TTEEEEEEEEEEEEETTEEEEEEEEEEEE-TTS-GGGS----STTTTTEEEEEEEETTEEEEEEEEPPBTTB-SS--HHHHHHHHHHHHHHHHHH--

Solvent-accessible surface area (backbone atoms only — not comparable to full-atom values): 6055 Å² total; per-residue (Å²): 118,50,72,62,87,91,55,59,90,53,54,70,30,36,41,74,46,75,45,74,36,73,57,95,87,44,77,30,54,28,52,38,33,34,40,36,27,35,71,90,69,55,72,88,76,49,73,62,82,41,81,59,46,58,87,44,50,40,67,45,78,48,74,56,99,78,31,30,36,35,40,26,28,60,44,63,53,102,87,44,52,75,48,40,54,74,70,50,40,50,41,32,52,51,25,50,52,51,34,47,68,73,66,54,133

Mean predicted aligned error: 3.96 Å